Protein AF-A0A939NBZ2-F1 (afdb_monomer)

Organism: Staphylococcus xylosus (NCBI:txid1288)

Secondary structure (DSSP, 8-state):
-HHHHHHHHHHH-SEEEE------TT--HHHHHHHHHHHHHHHHHHHTSSS--EEEE---GGGG-SB-TT-S-----TT-S-SS-B-S-HHHHHHHHHTT-

Foldseek 3Di:
DVVVVLVVCLQPAQEEEAPWADPDQPDDLCRRQCGQQVVLVVVVVSCPPPHHHYYHHDADPCQVDADDPPDPDDDDDPVDQCPPGDDDGSNSVSRSNNVVD

Mean predicted aligned error: 3.89 Å

InterPro domains:
  IPR013120 Fatty acyl-CoA reductase-like, NAD-binding domain [PF07993] (2-100)
  IPR036291 NAD(P)-binding domain superfamily [SSF51735] (5-101)

pLDDT: mean 92.95, std 5.86, range [59.62, 98.31]

Solvent-accessible surface area (backbone atoms only — not comparable to full-atom values): 6192 Å² total; per-residue (Å²): 104,74,67,56,50,52,54,50,48,28,71,72,45,63,67,44,77,44,75,74,64,51,81,53,96,81,57,52,65,67,64,25,34,51,40,30,30,50,41,48,53,55,49,54,54,48,27,68,31,94,38,74,34,51,73,51,73,64,79,62,81,68,54,76,46,68,48,38,83,100,50,95,74,84,88,78,54,101,87,59,76,82,80,66,52,50,71,95,47,67,50,47,59,26,45,54,57,40,72,76,118

Radius of gyration: 16.2 Å; Cα contacts (8 Å, |Δi|>4): 116; chains: 1; bounding box: 30×26×49 Å

Structure (mmCIF, N/CA/C/O backbone):
data_AF-A0A939NBZ2-F1
#
_entry.id   AF-A0A939NBZ2-F1
#
loop_
_atom_site.group_PDB
_atom_site.id
_atom_site.type_symbol
_atom_site.label_atom_id
_atom_site.label_alt_id
_atom_site.label_comp_id
_atom_site.label_asym_id
_atom_site.label_entity_id
_atom_site.label_seq_id
_atom_site.pdbx_PDB_ins_code
_atom_site.Cartn_x
_atom_site.Cartn_y
_atom_site.Cartn_z
_atom_site.occupancy
_atom_site.B_iso_or_equiv
_atom_site.auth_seq_id
_atom_site.auth_comp_id
_atom_site.auth_asym_id
_atom_site.auth_atom_id
_atom_site.pdbx_PDB_model_num
ATOM 1 N N . MET A 1 1 ? -5.109 11.829 26.481 1.00 59.62 1 MET A N 1
ATOM 2 C CA . MET A 1 1 ? -5.473 12.413 25.170 1.00 59.62 1 MET A CA 1
ATOM 3 C C . MET A 1 1 ? -5.117 11.513 23.990 1.00 59.62 1 MET A C 1
ATOM 5 O O . MET A 1 1 ? -6.018 10.852 23.497 1.00 59.62 1 MET A O 1
ATOM 9 N N . ALA A 1 2 ? -3.858 11.416 23.533 1.00 72.00 2 ALA A N 1
ATOM 10 C CA . ALA A 1 2 ? -3.531 10.630 22.324 1.00 72.00 2 ALA A CA 1
ATOM 11 C C . ALA A 1 2 ? -3.995 9.155 22.398 1.00 72.00 2 ALA A C 1
ATOM 13 O O . ALA A 1 2 ? -4.647 8.670 21.478 1.00 72.00 2 ALA A O 1
ATOM 14 N N . SER A 1 3 ? -3.757 8.488 23.536 1.00 84.81 3 SER A N 1
ATOM 15 C CA . SER A 1 3 ? -4.244 7.121 23.796 1.00 84.81 3 SER A CA 1
ATOM 16 C C . SER A 1 3 ? -5.780 7.022 23.858 1.00 84.81 3 SER A C 1
ATOM 18 O O . SER A 1 3 ? -6.354 6.092 23.311 1.00 84.81 3 SER A O 1
ATOM 20 N N . GLU A 1 4 ? -6.473 8.017 24.429 1.00 94.69 4 GLU A N 1
ATOM 21 C CA . GLU A 1 4 ? -7.952 8.056 24.453 1.00 94.69 4 GLU A CA 1
ATOM 22 C C . GLU A 1 4 ? -8.542 8.229 23.046 1.00 94.69 4 GLU A C 1
ATOM 24 O O . GLU A 1 4 ? -9.597 7.682 22.742 1.00 94.69 4 GLU A O 1
ATOM 29 N N . THR A 1 5 ? -7.858 8.979 22.175 1.00 96.62 5 THR A N 1
ATOM 30 C CA . THR A 1 5 ? -8.263 9.133 20.771 1.00 96.62 5 THR A CA 1
ATOM 31 C C . THR A 1 5 ? -8.082 7.814 20.025 1.00 96.62 5 THR A C 1
ATOM 33 O O . THR A 1 5 ? -9.011 7.367 19.365 1.00 96.62 5 THR A O 1
ATOM 36 N N . TYR A 1 6 ? -6.928 7.155 20.175 1.00 96.12 6 TYR A N 1
ATOM 37 C CA . TYR A 1 6 ? -6.673 5.842 19.572 1.00 96.12 6 TYR A CA 1
ATOM 38 C C . TYR A 1 6 ? -7.689 4.788 20.039 1.00 96.12 6 TYR A C 1
ATOM 40 O O . TYR A 1 6 ? -8.24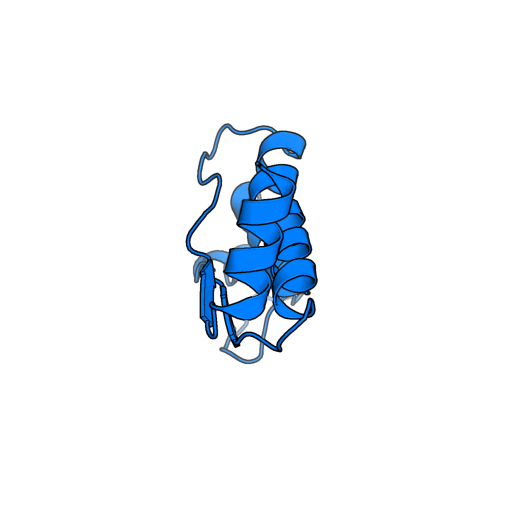1 4.068 19.213 1.00 96.12 6 TYR A O 1
ATOM 48 N N . GLU A 1 7 ? -7.995 4.755 21.338 1.00 97.12 7 GLU A N 1
ATOM 49 C CA . GLU A 1 7 ? -8.965 3.830 21.933 1.00 97.12 7 GLU A CA 1
ATOM 50 C C . GLU A 1 7 ? -10.407 4.108 21.486 1.00 97.12 7 GLU A C 1
ATOM 52 O O . GLU A 1 7 ? -11.154 3.191 21.156 1.00 97.12 7 GLU A O 1
ATOM 57 N N . SER A 1 8 ? -10.798 5.381 21.393 1.00 97.06 8 SER A N 1
ATOM 58 C CA . SER A 1 8 ? -12.106 5.762 20.853 1.00 97.06 8 SER A CA 1
ATOM 59 C C . SER A 1 8 ? -12.247 5.340 19.385 1.00 97.06 8 SER A C 1
ATOM 61 O O . SER A 1 8 ? -13.232 4.704 19.011 1.00 97.06 8 SER A O 1
ATOM 63 N N . LEU A 1 9 ? -11.239 5.613 18.551 1.00 97.25 9 LEU A N 1
ATOM 64 C CA . LEU A 1 9 ? -11.261 5.234 17.136 1.00 97.25 9 LEU A CA 1
ATOM 65 C C . LEU A 1 9 ? -11.182 3.707 16.944 1.00 97.25 9 LEU A C 1
ATOM 67 O O . LEU A 1 9 ? -11.796 3.184 16.017 1.00 97.25 9 LEU A O 1
ATOM 71 N N . SER A 1 10 ? -10.479 2.966 17.810 1.00 97.19 10 SER A N 1
ATOM 72 C CA . SER A 1 10 ? -10.363 1.502 17.693 1.00 97.19 10 SER A CA 1
ATOM 73 C C . SER A 1 10 ? -11.666 0.764 18.014 1.00 97.19 10 SER A C 1
ATOM 75 O O . SER A 1 10 ? -11.857 -0.351 17.526 1.00 97.19 10 SER A O 1
ATOM 77 N N . GLN A 1 11 ? -12.555 1.394 18.789 1.00 97.00 11 GLN A N 1
ATOM 78 C CA . GLN A 1 11 ? -13.878 0.883 19.154 1.00 97.00 11 GLN A CA 1
ATOM 79 C C . GLN A 1 11 ? -15.019 1.383 18.242 1.00 97.00 11 GLN A C 1
ATOM 81 O O . GLN A 1 11 ? -16.063 0.741 18.210 1.00 97.00 11 GLN A O 1
ATOM 86 N N . ASN A 1 12 ? -14.846 2.507 17.526 1.00 97.12 12 ASN A N 1
ATOM 87 C CA . ASN A 1 12 ? -15.923 3.197 16.785 1.00 97.12 12 ASN A CA 1
ATOM 88 C C . ASN A 1 12 ? -15.670 3.360 15.266 1.00 97.12 12 ASN A C 1
ATOM 90 O O . ASN A 1 12 ? -16.372 4.131 14.614 1.00 97.12 12 ASN A O 1
ATOM 94 N N . ILE A 1 13 ? -14.663 2.688 14.694 1.00 97.25 13 ILE A N 1
ATOM 95 C CA . ILE A 1 13 ? -14.429 2.632 13.239 1.00 97.25 13 ILE A CA 1
ATOM 96 C C . ILE A 1 13 ? -14.618 1.198 12.745 1.00 97.25 13 ILE A C 1
ATOM 98 O O . ILE A 1 13 ? -13.890 0.312 13.184 1.00 97.25 13 ILE A O 1
ATOM 102 N N . ASP A 1 14 ? -15.504 1.006 11.766 1.00 97.44 14 ASP A N 1
ATOM 103 C CA . ASP A 1 14 ? -15.711 -0.274 11.069 1.00 97.44 14 ASP A CA 1
ATOM 104 C C . ASP A 1 14 ? -14.819 -0.443 9.819 1.00 97.44 14 ASP A C 1
ATOM 106 O O . ASP A 1 14 ? -14.550 -1.562 9.385 1.00 97.44 14 ASP A O 1
ATOM 110 N N . MET A 1 15 ? -14.358 0.662 9.214 1.00 97.88 15 MET A N 1
ATOM 111 C CA . MET A 1 15 ? -13.671 0.667 7.914 1.00 97.88 15 MET A CA 1
ATOM 112 C C . MET A 1 15 ? -12.556 1.722 7.825 1.00 97.88 15 MET A C 1
ATOM 114 O O . MET A 1 15 ? -12.719 2.867 8.243 1.00 97.88 15 MET A O 1
ATOM 118 N N . ILE A 1 16 ? -11.436 1.348 7.205 1.00 98.31 16 ILE A N 1
ATOM 119 C CA . ILE A 1 16 ? -10.263 2.188 6.946 1.00 98.31 16 ILE A CA 1
ATOM 120 C C . ILE A 1 16 ? -10.066 2.319 5.432 1.00 98.31 16 ILE A C 1
ATOM 122 O O . ILE A 1 16 ? -9.820 1.332 4.743 1.00 98.31 16 ILE A O 1
ATOM 126 N N . VAL A 1 17 ? -10.088 3.544 4.904 1.00 98.25 17 VAL A N 1
ATOM 127 C CA . VAL A 1 17 ? -9.703 3.825 3.509 1.00 98.25 17 VAL A CA 1
ATOM 128 C C . VAL A 1 17 ? -8.300 4.426 3.501 1.00 98.25 17 VAL A C 1
ATOM 130 O O . VAL A 1 17 ? -8.121 5.614 3.774 1.00 98.25 17 VAL A O 1
ATOM 133 N N . ASN A 1 18 ? -7.285 3.609 3.211 1.00 97.75 18 ASN A N 1
ATOM 134 C CA . ASN A 1 18 ? -5.897 4.061 3.187 1.00 97.75 18 ASN A CA 1
ATOM 135 C C . ASN A 1 18 ? -5.493 4.563 1.793 1.00 97.75 18 ASN A C 1
ATOM 137 O O . 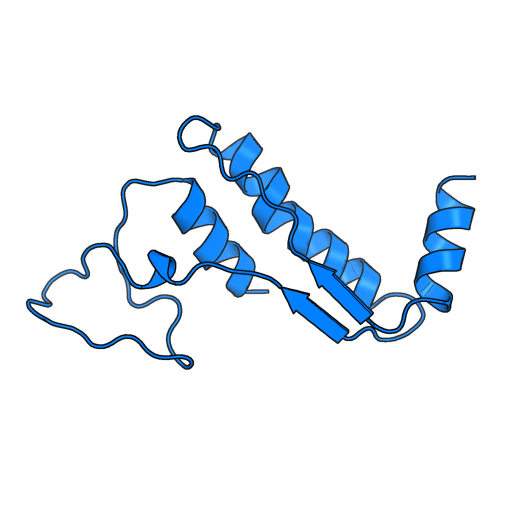ASN A 1 18 ? -4.951 3.810 0.981 1.00 97.75 18 ASN A O 1
ATOM 141 N N . ALA A 1 19 ? -5.727 5.855 1.560 1.00 96.38 19 ALA A N 1
ATOM 142 C CA . ALA A 1 19 ? -5.224 6.606 0.408 1.00 96.38 19 ALA A CA 1
ATOM 143 C C . ALA A 1 19 ? -3.959 7.439 0.719 1.00 96.38 19 ALA A C 1
ATOM 145 O O . ALA A 1 19 ? -3.537 8.248 -0.107 1.00 96.38 19 ALA A O 1
ATOM 146 N N . ALA A 1 20 ? -3.364 7.289 1.909 1.00 94.62 20 ALA A N 1
ATOM 147 C CA . ALA A 1 20 ? -2.175 8.037 2.300 1.00 94.62 20 ALA A CA 1
ATOM 148 C C . ALA A 1 20 ? -0.911 7.394 1.708 1.00 94.62 20 ALA A C 1
ATOM 150 O O . ALA A 1 20 ? -0.650 6.210 1.917 1.00 94.62 20 ALA A O 1
ATOM 151 N N . ALA A 1 21 ? -0.118 8.181 0.978 1.00 92.50 21 ALA A N 1
ATOM 152 C CA . ALA A 1 21 ? 1.169 7.755 0.440 1.00 92.50 21 ALA A CA 1
ATOM 153 C C . ALA A 1 21 ? 2.113 8.947 0.221 1.00 92.50 21 ALA A C 1
ATOM 155 O O . ALA A 1 21 ? 1.690 10.042 -0.155 1.00 92.50 21 ALA A O 1
ATOM 156 N N . ASN A 1 22 ? 3.412 8.708 0.381 1.00 90.81 22 ASN A N 1
ATOM 157 C CA . ASN A 1 22 ? 4.456 9.553 -0.176 1.00 90.81 22 ASN A CA 1
ATOM 158 C C . ASN A 1 22 ? 4.639 9.184 -1.657 1.00 90.81 22 ASN A C 1
ATOM 160 O O . ASN A 1 22 ? 5.235 8.159 -1.982 1.00 90.81 22 ASN A O 1
ATOM 164 N N . VAL A 1 23 ? 4.092 10.022 -2.542 1.00 86.56 23 VAL A N 1
ATOM 165 C CA . VAL A 1 23 ? 4.103 9.847 -4.009 1.00 86.56 23 VAL A CA 1
ATOM 166 C C . VAL A 1 23 ? 5.259 10.587 -4.703 1.00 86.56 23 VAL A C 1
ATOM 168 O O . VAL A 1 23 ? 5.240 10.785 -5.916 1.00 86.56 23 VAL A O 1
ATOM 171 N N . SER A 1 24 ? 6.256 11.062 -3.949 1.00 85.06 24 SER A N 1
ATOM 172 C CA . SER A 1 24 ? 7.360 11.849 -4.506 1.00 85.06 24 SER A CA 1
ATOM 173 C C . SER A 1 24 ? 8.406 10.970 -5.194 1.00 85.06 24 SER A C 1
ATOM 175 O O . SER A 1 24 ? 9.110 10.204 -4.541 1.00 85.06 24 SER A O 1
ATOM 177 N N . HIS A 1 25 ? 8.612 11.187 -6.496 1.00 74.12 25 HIS A N 1
ATOM 178 C CA . HIS A 1 25 ? 9.712 10.589 -7.272 1.00 74.12 25 HIS A CA 1
ATOM 179 C C . HIS A 1 25 ? 11.125 10.974 -6.783 1.00 74.12 25 HIS A C 1
ATOM 181 O O . HIS A 1 25 ? 12.108 10.437 -7.285 1.00 74.12 25 HIS A O 1
ATOM 187 N N . PHE A 1 26 ? 11.238 11.905 -5.827 1.00 80.31 26 PHE A N 1
ATOM 188 C CA . PHE A 1 26 ? 12.502 12.362 -5.239 1.00 80.31 26 PHE A CA 1
ATOM 189 C C . PHE A 1 26 ? 12.583 12.120 -3.720 1.00 80.31 26 PHE A C 1
ATOM 191 O O . PHE A 1 26 ? 13.455 12.679 -3.054 1.00 80.31 26 PHE A O 1
ATOM 198 N N . ALA A 1 27 ? 11.670 11.331 -3.143 1.00 83.12 27 ALA A N 1
ATOM 199 C CA . ALA A 1 27 ? 11.797 10.893 -1.755 1.00 83.12 27 ALA A CA 1
ATOM 200 C C . ALA A 1 27 ? 12.952 9.891 -1.589 1.00 83.12 27 ALA A C 1
ATOM 202 O O . ALA A 1 27 ? 13.292 9.147 -2.508 1.00 83.12 27 ALA A O 1
ATOM 203 N N . THR A 1 28 ? 13.546 9.843 -0.393 1.00 88.38 28 THR A N 1
ATOM 204 C CA . THR A 1 28 ? 14.473 8.762 -0.034 1.00 88.38 28 THR A CA 1
ATOM 205 C C . THR A 1 28 ? 13.715 7.446 0.140 1.00 88.38 28 THR A C 1
ATOM 207 O O . THR A 1 28 ? 12.503 7.445 0.383 1.00 88.38 28 THR A O 1
ATOM 210 N N . THR A 1 29 ? 14.429 6.320 0.069 1.00 85.94 29 THR A N 1
ATOM 211 C CA . THR A 1 29 ? 13.869 4.993 0.362 1.00 85.94 29 THR A CA 1
ATOM 212 C C . THR A 1 29 ? 13.203 4.976 1.733 1.00 85.94 29 THR A C 1
ATOM 214 O O . THR A 1 29 ? 12.021 4.669 1.815 1.00 85.94 29 THR A O 1
ATOM 217 N N . ASP A 1 30 ? 13.889 5.440 2.780 1.00 90.75 30 ASP A N 1
ATOM 218 C CA . ASP A 1 30 ? 13.363 5.476 4.152 1.00 90.75 30 ASP A CA 1
ATOM 219 C C . ASP A 1 30 ? 12.077 6.315 4.277 1.00 90.75 30 ASP A C 1
ATOM 221 O O . ASP A 1 30 ? 11.107 5.889 4.904 1.00 90.75 30 ASP A O 1
ATOM 225 N N . ALA A 1 31 ? 12.036 7.495 3.644 1.00 88.94 31 ALA A N 1
ATOM 226 C CA . ALA A 1 31 ? 10.877 8.391 3.683 1.00 88.94 31 ALA A CA 1
ATOM 227 C C . ALA A 1 31 ? 9.699 7.897 2.824 1.00 88.94 31 ALA A C 1
ATOM 229 O O . ALA A 1 31 ? 8.559 8.313 3.042 1.00 88.94 31 ALA A O 1
ATOM 230 N N . SER A 1 32 ? 9.961 7.032 1.844 1.00 89.00 32 SER A N 1
ATOM 231 C CA . SER A 1 32 ? 8.930 6.361 1.046 1.00 89.00 32 SER A CA 1
ATOM 232 C C . SER A 1 32 ? 8.403 5.136 1.794 1.00 89.00 32 SER A C 1
ATOM 234 O O . SER A 1 32 ? 7.201 5.001 1.995 1.00 89.00 32 SER A O 1
ATOM 236 N N . TYR A 1 33 ? 9.306 4.290 2.293 1.00 92.81 33 TYR A N 1
ATOM 237 C CA . TYR A 1 33 ? 9.005 3.043 2.993 1.00 92.81 33 TYR A CA 1
ATOM 238 C C . TYR A 1 33 ? 8.267 3.298 4.310 1.00 92.81 33 TYR A C 1
ATOM 240 O O . TYR A 1 33 ? 7.225 2.697 4.556 1.00 92.81 33 TYR A O 1
ATOM 248 N N . GLY A 1 34 ? 8.741 4.241 5.132 1.00 92.44 34 GLY A N 1
ATOM 249 C CA . GLY A 1 34 ? 8.092 4.588 6.399 1.00 92.44 34 GLY A CA 1
ATOM 250 C C . GLY A 1 34 ? 6.669 5.133 6.228 1.00 92.44 34 GLY A C 1
ATOM 251 O O . GLY A 1 34 ? 5.807 4.853 7.056 1.00 92.44 34 GLY A O 1
ATOM 252 N N . ALA A 1 35 ? 6.403 5.860 5.137 1.00 92.38 35 ALA A N 1
ATOM 253 C CA . ALA A 1 35 ? 5.073 6.381 4.824 1.00 92.38 35 ALA A CA 1
ATOM 254 C C . ALA A 1 35 ? 4.153 5.322 4.191 1.00 92.38 35 ALA A C 1
ATOM 256 O O . ALA A 1 35 ? 2.997 5.198 4.589 1.00 92.38 35 ALA A O 1
ATOM 257 N N . ASN A 1 36 ? 4.659 4.562 3.216 1.00 94.94 36 ASN A N 1
ATOM 258 C CA . ASN A 1 36 ? 3.848 3.689 2.365 1.00 94.94 36 ASN A CA 1
ATOM 259 C C . ASN A 1 36 ? 3.691 2.281 2.960 1.00 94.94 36 ASN A C 1
ATOM 261 O O . ASN A 1 36 ? 2.576 1.769 3.012 1.00 94.94 36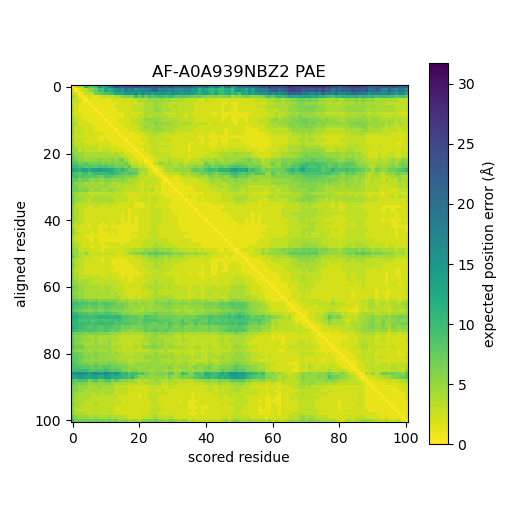 ASN A O 1
ATOM 265 N N . VAL A 1 37 ? 4.786 1.688 3.453 1.00 96.06 37 VAL A N 1
ATOM 266 C CA . VAL A 1 37 ? 4.827 0.323 4.015 1.00 96.06 37 VAL A CA 1
ATOM 267 C C . VAL A 1 37 ? 4.622 0.356 5.532 1.00 96.06 37 VAL A C 1
ATOM 269 O O . VAL A 1 37 ? 3.718 -0.287 6.061 1.00 96.06 37 VAL A O 1
ATOM 272 N N . GLY A 1 38 ? 5.374 1.205 6.242 1.00 96.56 38 GLY A N 1
ATOM 273 C CA . GLY A 1 38 ? 5.177 1.425 7.681 1.00 96.56 38 GLY A CA 1
ATOM 274 C C . GLY A 1 38 ? 3.774 1.956 8.012 1.00 96.56 38 GLY A C 1
ATOM 275 O O . GLY A 1 38 ? 3.195 1.594 9.035 1.00 96.56 38 GLY A O 1
ATOM 276 N N . GLY A 1 39 ? 3.188 2.754 7.113 1.00 96.25 39 GLY A N 1
ATOM 277 C CA . GLY A 1 39 ? 1.815 3.241 7.234 1.00 96.25 39 GLY A CA 1
ATOM 278 C C . GLY A 1 39 ? 0.764 2.126 7.186 1.00 96.25 39 GLY A C 1
ATOM 279 O O . GLY A 1 39 ? -0.116 2.090 8.048 1.00 96.25 39 GLY A O 1
ATOM 280 N N . ILE A 1 40 ? 0.849 1.197 6.222 1.00 97.25 40 ILE A N 1
ATOM 281 C CA . ILE A 1 40 ? -0.122 0.094 6.122 1.00 97.25 40 ILE A CA 1
ATOM 282 C C . ILE A 1 40 ? 0.045 -0.920 7.265 1.00 97.25 40 ILE A C 1
ATOM 284 O O . ILE A 1 40 ? -0.959 -1.355 7.822 1.00 97.25 40 ILE A O 1
ATOM 288 N N . GLU A 1 41 ? 1.271 -1.190 7.725 1.00 97.44 41 GLU A N 1
ATOM 289 C CA . GLU A 1 41 ? 1.528 -2.032 8.906 1.00 97.44 41 GLU A CA 1
ATOM 290 C C . GLU A 1 41 ? 0.822 -1.525 10.167 1.00 97.44 41 GLU A C 1
ATOM 292 O O . GLU A 1 41 ? 0.115 -2.276 10.845 1.00 97.44 41 GLU A O 1
ATOM 297 N N . GLN A 1 42 ? 0.973 -0.235 10.476 1.00 97.31 42 GLN A N 1
ATOM 298 C CA . GLN A 1 42 ? 0.333 0.369 11.646 1.00 97.31 42 GLN A CA 1
ATOM 299 C C . GLN A 1 42 ? -1.200 0.380 11.523 1.00 97.31 42 GLN A C 1
ATOM 301 O O . GLN A 1 42 ? -1.903 0.155 12.513 1.00 97.31 42 GLN A O 1
ATOM 306 N N . LEU A 1 43 ? -1.736 0.570 10.312 1.00 97.81 43 LEU A N 1
ATOM 307 C CA . LEU A 1 43 ? -3.178 0.490 10.062 1.00 97.81 43 LEU A CA 1
ATOM 308 C C . LEU A 1 43 ? -3.719 -0.940 10.176 1.00 97.81 43 LEU A C 1
ATOM 310 O O . LEU A 1 43 ? -4.801 -1.124 10.724 1.00 97.81 43 LEU A O 1
ATOM 314 N N . ILE A 1 44 ? -2.964 -1.954 9.749 1.00 97.56 44 ILE A N 1
ATOM 315 C CA . ILE A 1 44 ? -3.324 -3.370 9.908 1.00 97.56 44 ILE A CA 1
ATOM 316 C C . ILE A 1 44 ? -3.306 -3.789 11.383 1.00 97.56 44 ILE A C 1
ATOM 318 O O . ILE A 1 44 ? -4.174 -4.550 11.815 1.00 97.56 44 ILE A O 1
ATOM 322 N N . GLN A 1 45 ? -2.372 -3.266 12.182 1.00 97.12 45 GLN A N 1
ATOM 323 C CA . GLN A 1 45 ? -2.370 -3.459 13.636 1.00 97.12 45 GLN A CA 1
ATOM 324 C C . GLN A 1 45 ? -3.617 -2.819 14.280 1.00 97.12 45 GLN A C 1
ATOM 326 O O . GLN A 1 45 ? -4.320 -3.479 15.044 1.00 97.12 45 GLN A O 1
ATOM 331 N N . PHE A 1 46 ? -3.963 -1.582 13.905 1.00 97.75 46 PHE A N 1
ATOM 332 C CA . PHE A 1 46 ? -5.163 -0.879 14.386 1.00 97.75 46 PHE A CA 1
ATOM 333 C C . PHE A 1 46 ? -6.494 -1.518 13.919 1.00 97.75 46 PHE A C 1
ATOM 335 O O . PHE A 1 46 ? -7.470 -1.560 14.676 1.00 97.75 46 PHE A O 1
ATOM 342 N N . ALA A 1 47 ? -6.539 -2.077 12.707 1.00 97.69 47 ALA A N 1
ATOM 343 C CA . ALA A 1 47 ? -7.690 -2.813 12.174 1.00 97.69 47 ALA A CA 1
ATOM 344 C C . ALA A 1 47 ? -7.962 -4.131 12.912 1.00 97.69 47 ALA A C 1
ATOM 346 O O . ALA A 1 47 ? -9.098 -4.595 12.957 1.00 97.69 47 ALA A O 1
ATOM 347 N N . LYS A 1 48 ? -6.921 -4.722 13.508 1.00 96.38 48 LYS A N 1
ATOM 348 C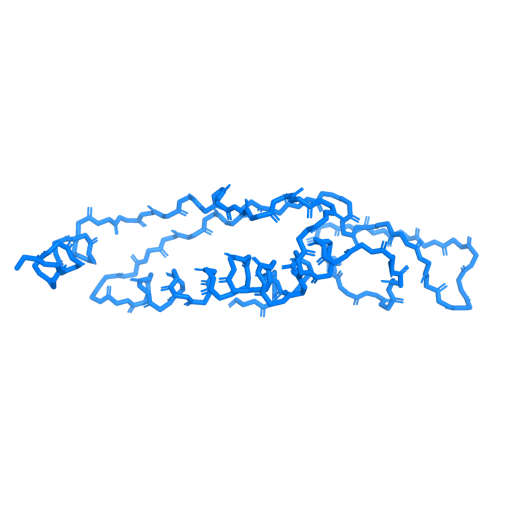 CA . LYS A 1 48 ? -6.998 -5.931 14.341 1.00 96.38 48 LYS A CA 1
ATOM 349 C C . LYS A 1 48 ? -7.226 -5.608 15.830 1.00 96.38 48 LYS A C 1
ATOM 351 O O . LYS A 1 48 ? -7.410 -6.529 16.621 1.00 96.38 48 LYS A O 1
ATOM 356 N N . TYR A 1 49 ? -7.216 -4.329 16.223 1.00 97.38 49 TYR A N 1
ATOM 357 C CA . TYR A 1 49 ? -7.306 -3.894 17.619 1.00 97.38 49 TYR A CA 1
ATOM 358 C C . TYR A 1 49 ? -8.741 -3.549 18.053 1.00 97.38 49 TYR A C 1
ATOM 360 O O . TYR A 1 49 ? -9.43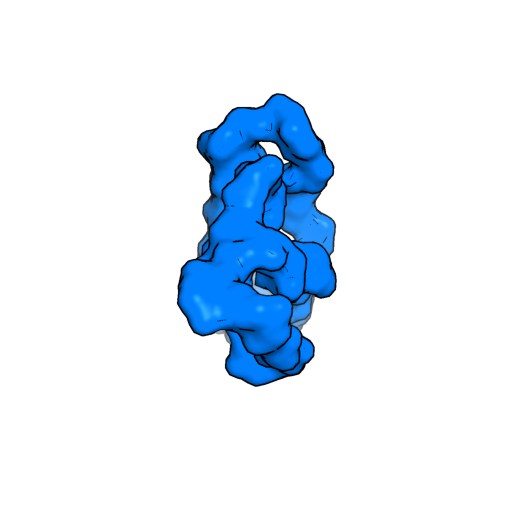6 -2.788 17.379 1.00 97.38 49 TYR A O 1
ATOM 368 N N . ASN A 1 50 ? -9.151 -4.080 19.212 1.00 96.88 50 ASN A N 1
ATOM 369 C CA . ASN A 1 50 ? -10.492 -4.032 19.819 1.00 96.88 50 ASN A CA 1
ATOM 370 C C . ASN A 1 50 ? -11.638 -4.622 18.981 1.00 96.88 50 ASN A C 1
ATOM 372 O O . ASN A 1 50 ? -12.261 -5.586 19.420 1.00 96.88 50 ASN A O 1
ATOM 376 N N . GLN A 1 51 ? -11.917 -4.068 17.802 1.00 94.50 51 GLN A N 1
ATOM 377 C CA . GLN A 1 51 ? -12.922 -4.564 16.856 1.00 94.50 51 GLN A CA 1
ATOM 378 C C . GLN A 1 51 ? -12.293 -4.745 15.464 1.00 94.50 51 GLN A C 1
ATOM 380 O O . GLN A 1 51 ? -11.485 -3.892 15.076 1.00 94.50 51 GLN A O 1
ATOM 385 N N . PRO A 1 52 ? -12.634 -5.812 14.711 1.00 95.62 52 PRO A N 1
ATOM 386 C CA . PRO A 1 52 ? -12.181 -5.989 13.331 1.00 95.62 52 PRO A CA 1
ATOM 387 C C . PRO A 1 52 ? -12.641 -4.837 12.436 1.00 95.62 52 PRO A C 1
ATOM 389 O O . PRO A 1 52 ? -13.784 -4.400 12.547 1.00 95.62 52 PRO A O 1
ATOM 392 N N . LYS A 1 53 ? -11.770 -4.379 11.531 1.00 98.00 53 LYS A N 1
ATOM 393 C CA . LYS A 1 53 ? -12.062 -3.292 10.582 1.00 98.00 53 LYS A CA 1
ATOM 394 C C . LYS A 1 53 ? -11.704 -3.717 9.167 1.00 98.00 53 LYS A C 1
ATOM 396 O O . LYS A 1 53 ? -10.645 -4.312 8.959 1.00 98.00 53 LYS A O 1
ATOM 401 N N . GLU A 1 54 ? -12.552 -3.393 8.198 1.00 98.00 54 GLU A N 1
ATOM 402 C CA . GLU A 1 54 ? -12.220 -3.565 6.781 1.00 98.00 54 GLU A CA 1
ATOM 403 C C . GLU A 1 54 ? -11.156 -2.536 6.363 1.00 98.00 54 GLU A C 1
ATOM 405 O O . GLU A 1 54 ? -11.162 -1.403 6.851 1.00 98.00 54 GLU A O 1
ATOM 410 N N . ILE A 1 55 ? -10.227 -2.909 5.477 1.00 98.00 55 ILE A N 1
ATOM 411 C CA . ILE A 1 55 ? -9.208 -1.993 4.946 1.00 98.00 55 ILE A CA 1
ATOM 412 C C . ILE A 1 55 ? -9.274 -1.977 3.422 1.00 98.00 55 ILE A C 1
ATOM 414 O O . ILE A 1 55 ? -9.016 -2.985 2.771 1.00 98.00 55 ILE A O 1
ATOM 418 N N . HIS A 1 56 ? -9.510 -0.798 2.853 1.00 97.81 56 HIS A N 1
ATOM 419 C CA . HIS A 1 56 ? -9.300 -0.538 1.434 1.00 97.81 56 HIS A CA 1
ATOM 420 C C . HIS A 1 56 ? -7.976 0.210 1.266 1.00 97.81 56 HIS A C 1
ATOM 422 O O . HIS A 1 56 ? -7.909 1.427 1.467 1.00 97.81 56 HIS A O 1
ATOM 428 N N . HIS A 1 57 ? -6.904 -0.512 0.932 1.00 97.56 57 HIS A N 1
ATOM 429 C CA . HIS A 1 57 ? -5.627 0.108 0.587 1.00 97.56 57 HIS A CA 1
ATOM 430 C C . HIS A 1 57 ? -5.630 0.553 -0.878 1.00 97.56 57 HIS A C 1
ATOM 432 O O . HIS A 1 57 ? -5.899 -0.239 -1.777 1.00 97.56 57 HIS A O 1
ATOM 438 N N . MET A 1 58 ? -5.320 1.824 -1.130 1.00 96.25 58 MET A N 1
ATOM 439 C CA . MET A 1 58 ? -5.190 2.341 -2.490 1.00 96.25 58 MET A CA 1
ATOM 440 C C . MET A 1 58 ? -3.772 2.084 -2.994 1.00 96.25 58 MET A C 1
ATOM 442 O O . MET A 1 58 ? -2.811 2.679 -2.493 1.00 96.25 58 MET A O 1
ATOM 446 N N . SER A 1 59 ? -3.635 1.210 -3.991 1.00 95.50 59 SER A N 1
ATOM 447 C CA . SER A 1 59 ? -2.375 1.025 -4.715 1.00 95.50 59 SER A CA 1
ATOM 448 C C . SER A 1 59 ? -2.358 1.734 -6.073 1.00 95.50 59 SER A C 1
ATOM 450 O O . SER A 1 59 ? -3.045 2.736 -6.272 1.00 95.50 59 SER A O 1
ATOM 452 N N . THR A 1 60 ? -1.506 1.289 -6.994 1.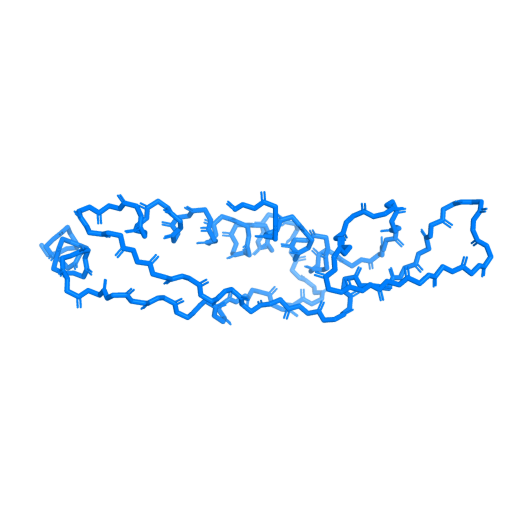00 94.19 60 THR A N 1
ATOM 453 C CA . THR A 1 60 ? -1.288 1.915 -8.295 1.00 94.19 60 THR A CA 1
ATOM 454 C C . THR A 1 60 ? -1.076 0.860 -9.374 1.00 94.19 60 THR A C 1
ATOM 456 O O . THR A 1 60 ? -0.211 0.003 -9.246 1.00 94.19 60 THR A O 1
ATOM 459 N N . ILE A 1 61 ? -1.807 0.956 -10.490 1.00 94.88 61 ILE A N 1
ATOM 460 C CA . ILE A 1 61 ? -1.653 0.034 -11.634 1.00 94.88 61 ILE A CA 1
ATOM 461 C C . ILE A 1 61 ? -0.221 0.014 -12.205 1.00 94.88 61 ILE A C 1
ATOM 463 O O . ILE A 1 61 ? 0.188 -0.940 -12.858 1.00 94.88 61 ILE A O 1
ATOM 467 N N . SER A 1 62 ? 0.583 1.037 -11.904 1.00 94.06 62 SER A N 1
ATOM 468 C CA . SER A 1 62 ? 2.007 1.089 -12.230 1.00 94.06 62 SER A CA 1
ATOM 469 C C . SER A 1 62 ? 2.844 -0.036 -11.598 1.00 94.06 62 SER A C 1
ATOM 471 O O . SER A 1 62 ? 3.957 -0.255 -12.078 1.00 94.06 62 SER A O 1
ATOM 473 N N . ILE A 1 63 ? 2.339 -0.787 -10.601 1.00 93.88 63 ILE A N 1
ATOM 474 C CA . ILE A 1 63 ? 3.015 -2.009 -10.121 1.00 93.88 63 ILE A CA 1
ATOM 475 C C . ILE A 1 63 ? 3.113 -3.116 -11.193 1.00 93.88 63 ILE A C 1
ATOM 477 O O . ILE A 1 63 ? 3.970 -3.988 -11.095 1.00 93.88 63 ILE A O 1
ATOM 481 N N . ALA A 1 64 ? 2.301 -3.046 -12.254 1.00 94.00 64 ALA A N 1
ATOM 482 C CA . ALA A 1 64 ? 2.345 -3.953 -13.404 1.00 94.00 64 ALA A CA 1
ATOM 483 C C . ALA A 1 64 ? 3.392 -3.557 -14.473 1.00 94.00 64 ALA A C 1
ATOM 485 O O . ALA A 1 64 ? 3.433 -4.146 -15.554 1.00 94.00 64 ALA A O 1
ATOM 486 N N . SER A 1 65 ? 4.197 -2.515 -14.224 1.00 90.62 65 SER A N 1
ATOM 487 C CA . SER A 1 65 ? 5.215 -2.011 -15.162 1.00 90.62 65 SER A CA 1
ATOM 488 C C . SER A 1 65 ? 6.610 -2.621 -14.919 1.00 90.62 65 SER A C 1
ATOM 490 O O . SER A 1 65 ? 6.761 -3.560 -14.146 1.00 90.62 65 SER A O 1
ATOM 492 N N . GLY A 1 66 ? 7.652 -2.113 -15.588 1.00 90.69 66 GLY A N 1
ATOM 493 C CA . GLY A 1 66 ? 9.022 -2.629 -15.455 1.00 90.69 66 GLY A CA 1
ATOM 494 C C . GLY A 1 66 ? 9.348 -3.769 -16.425 1.00 90.69 66 GLY A C 1
ATOM 495 O O . GLY A 1 66 ? 8.713 -3.913 -17.471 1.00 90.69 66 GLY A O 1
ATOM 496 N N . LYS A 1 67 ? 10.386 -4.553 -16.108 1.00 92.25 67 LYS A N 1
ATOM 497 C CA . LYS A 1 67 ? 10.852 -5.693 -16.918 1.00 92.25 67 LYS A CA 1
ATOM 498 C C . LYS A 1 67 ? 11.043 -6.935 -16.052 1.00 92.25 67 LYS A C 1
ATOM 500 O O . LYS A 1 67 ? 11.787 -6.883 -15.081 1.00 92.25 67 LYS A O 1
ATOM 505 N N . VAL A 1 68 ? 10.450 -8.052 -16.467 1.00 93.81 68 VAL A N 1
ATOM 506 C CA . VAL A 1 68 ? 10.775 -9.393 -15.955 1.00 93.81 68 VAL A CA 1
ATOM 507 C C . VAL A 1 68 ? 11.863 -10.005 -16.843 1.00 93.81 68 VAL A C 1
ATOM 509 O O . VAL A 1 68 ? 11.797 -9.894 -18.072 1.00 93.81 68 VAL A O 1
ATOM 512 N N . ASP A 1 69 ? 12.877 -10.633 -16.250 1.00 92.69 69 ASP A N 1
ATOM 513 C CA . ASP A 1 69 ? 13.938 -11.299 -17.012 1.00 92.69 69 ASP A CA 1
ATOM 514 C C . ASP A 1 69 ? 13.443 -12.565 -17.735 1.00 92.69 69 ASP A C 1
ATOM 516 O O . ASP A 1 69 ? 12.478 -13.216 -17.336 1.00 92.69 69 ASP A O 1
ATOM 520 N N . ASP A 1 70 ? 14.063 -12.856 -18.882 1.00 92.44 70 ASP A N 1
ATOM 521 C CA . ASP A 1 70 ? 13.679 -13.909 -19.836 1.00 92.44 70 ASP A CA 1
ATOM 522 C C . ASP A 1 70 ? 12.205 -13.889 -20.314 1.00 92.44 70 ASP A C 1
ATOM 524 O O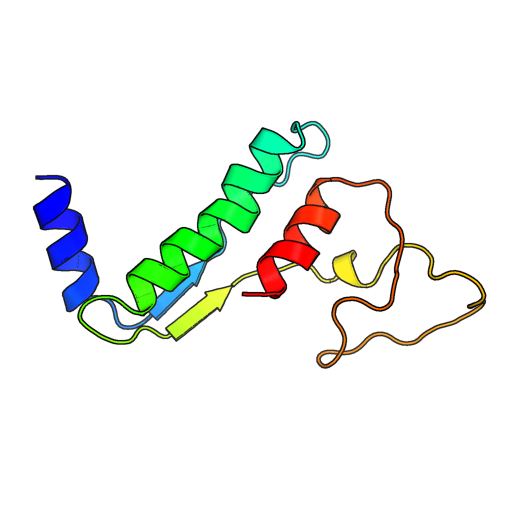 . ASP A 1 70 ? 11.712 -14.864 -20.893 1.00 92.44 70 ASP A O 1
ATOM 528 N N . LYS A 1 71 ? 11.494 -12.760 -20.150 1.00 93.25 71 LYS A N 1
ATOM 529 C CA . LYS A 1 71 ? 10.151 -12.517 -20.707 1.00 93.25 71 LYS A CA 1
ATOM 530 C C . LYS A 1 71 ? 10.174 -11.388 -21.737 1.00 93.25 71 LYS A C 1
ATOM 532 O O . LYS A 1 71 ? 10.461 -10.239 -21.420 1.00 93.25 71 LYS A O 1
ATOM 537 N N . ALA A 1 72 ? 9.812 -11.709 -22.980 1.00 91.31 72 ALA A N 1
ATOM 538 C CA . ALA A 1 72 ? 9.581 -10.708 -24.029 1.00 91.31 72 ALA A CA 1
ATOM 539 C C . ALA A 1 72 ? 8.182 -10.066 -23.935 1.00 91.31 72 ALA A C 1
ATOM 541 O O . ALA A 1 72 ? 7.997 -8.919 -24.333 1.00 91.31 72 ALA A O 1
ATOM 542 N N . GLN A 1 73 ? 7.205 -10.817 -23.420 1.00 92.06 73 GLN A N 1
ATOM 543 C CA . GLN A 1 73 ? 5.840 -10.389 -23.121 1.00 92.06 73 GLN A CA 1
ATOM 544 C C . GLN A 1 73 ? 5.339 -11.158 -21.893 1.00 92.06 73 GLN A C 1
ATOM 546 O O . GLN A 1 73 ? 5.768 -12.289 -21.648 1.00 92.06 73 GLN A O 1
ATOM 551 N N . LEU A 1 74 ? 4.438 -10.537 -21.137 1.00 93.12 74 LEU A N 1
ATOM 552 C CA . LEU A 1 74 ? 3.802 -11.082 -19.942 1.00 93.12 74 LEU A CA 1
ATOM 553 C C . LEU A 1 74 ? 2.438 -10.392 -19.756 1.00 93.12 74 LEU A C 1
ATOM 555 O O . LEU A 1 74 ? 2.251 -9.262 -20.207 1.00 93.12 74 LEU A O 1
ATOM 559 N N . THR A 1 75 ? 1.488 -11.077 -19.122 1.00 94.69 75 THR A N 1
ATOM 560 C CA . THR A 1 75 ? 0.188 -10.521 -18.718 1.00 94.69 75 THR A CA 1
ATOM 561 C C . THR A 1 75 ? 0.176 -10.369 -17.203 1.00 94.69 75 THR A C 1
ATOM 563 O O . THR A 1 75 ? 0.665 -11.255 -16.511 1.00 94.69 75 THR A O 1
ATOM 566 N N . PHE A 1 76 ? -0.374 -9.258 -16.720 1.00 95.81 76 PHE A N 1
ATOM 567 C CA . PHE A 1 76 ? -0.581 -8.959 -15.305 1.00 95.81 76 PHE A CA 1
ATOM 568 C C . PHE A 1 76 ? -2.084 -8.741 -15.080 1.00 95.81 76 PHE A C 1
ATOM 570 O O . PHE A 1 76 ? -2.743 -8.126 -15.924 1.00 95.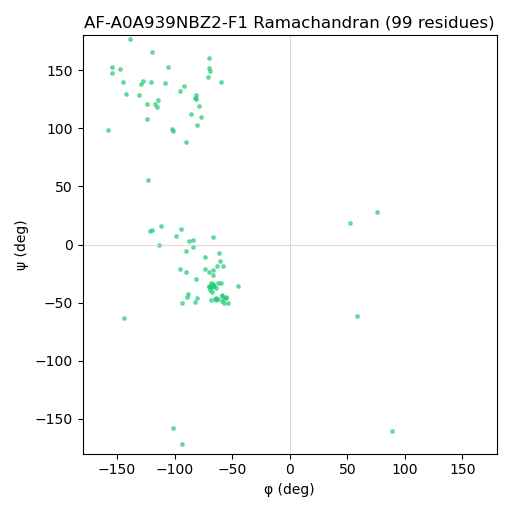81 76 PHE A O 1
ATOM 577 N N . SER A 1 77 ? -2.614 -9.250 -13.974 1.00 96.00 77 SER A N 1
ATOM 578 C CA . SER A 1 77 ? -4.033 -9.257 -13.608 1.00 96.00 77 SER A CA 1
ATOM 579 C C . SER A 1 77 ? -4.237 -8.938 -12.124 1.00 96.00 77 SER A C 1
ATOM 581 O O . SER A 1 77 ? -3.283 -8.836 -11.360 1.00 96.00 77 SER A O 1
ATOM 583 N N . GLU A 1 78 ? -5.490 -8.851 -11.682 1.00 95.75 78 GLU A N 1
ATOM 584 C CA . GLU A 1 78 ? -5.893 -8.686 -10.277 1.00 95.75 78 GLU A CA 1
ATOM 585 C C . GLU A 1 78 ? -5.577 -9.911 -9.381 1.00 95.75 78 GLU A C 1
ATOM 587 O O . GLU A 1 78 ? -5.996 -9.975 -8.224 1.00 95.75 78 GLU A O 1
ATOM 592 N N . HIS A 1 79 ? -4.865 -10.910 -9.912 1.00 95.25 79 HIS A N 1
ATOM 593 C CA . HIS A 1 79 ? -4.331 -12.062 -9.180 1.00 95.25 79 HIS A CA 1
ATOM 594 C C . HIS A 1 79 ? -2.793 -12.085 -9.131 1.00 95.25 79 HIS A C 1
ATOM 596 O O . HIS A 1 79 ? -2.219 -12.986 -8.519 1.00 95.25 79 HIS A O 1
ATOM 602 N N . ASP A 1 80 ? -2.135 -11.103 -9.750 1.00 95.38 80 ASP A N 1
ATOM 603 C CA . ASP A 1 80 ? -0.685 -10.943 -9.777 1.00 95.38 80 ASP A CA 1
ATOM 604 C C . ASP A 1 80 ? -0.248 -9.792 -8.852 1.00 95.38 80 ASP A C 1
ATOM 606 O O . ASP A 1 80 ? -0.999 -8.849 -8.611 1.00 95.38 80 ASP A O 1
ATOM 610 N N . LEU A 1 81 ? 0.984 -9.858 -8.337 1.00 93.81 81 LEU A N 1
ATOM 611 C CA . LEU A 1 81 ? 1.574 -8.808 -7.493 1.00 93.81 81 LEU A CA 1
ATOM 612 C C . LEU A 1 81 ? 3.070 -8.655 -7.779 1.00 93.81 81 LEU A C 1
ATOM 614 O O . LEU A 1 81 ? 3.513 -7.620 -8.272 1.00 93.81 81 LEU A O 1
ATOM 618 N N . ASP A 1 82 ? 3.840 -9.709 -7.516 1.00 93.19 82 ASP A N 1
ATOM 619 C CA . ASP A 1 82 ? 5.284 -9.759 -7.741 1.00 93.19 82 ASP A CA 1
ATOM 620 C C . ASP A 1 82 ? 5.606 -10.951 -8.650 1.00 93.19 82 ASP A C 1
ATOM 622 O O . ASP A 1 82 ? 5.476 -12.116 -8.271 1.00 93.19 82 ASP A O 1
ATOM 626 N N . LEU A 1 83 ? 5.967 -10.634 -9.890 1.00 93.56 83 LEU A N 1
ATOM 627 C CA . LEU A 1 83 ? 6.358 -11.557 -10.952 1.00 93.56 83 LEU A CA 1
ATOM 628 C C . LEU A 1 83 ? 7.854 -11.399 -11.286 1.00 93.56 83 LEU A C 1
ATOM 630 O O . LEU A 1 83 ? 8.300 -11.834 -12.349 1.00 93.56 83 LEU A O 1
ATOM 634 N N . GLY A 1 84 ? 8.627 -10.752 -10.402 1.00 92.19 84 GLY A N 1
ATOM 635 C CA . GLY A 1 84 ? 10.020 -10.378 -10.646 1.00 92.19 84 GLY A CA 1
ATOM 636 C C . GLY A 1 84 ? 10.183 -9.172 -11.578 1.00 92.19 84 GLY A C 1
ATOM 637 O O . GLY A 1 84 ? 11.182 -9.090 -12.295 1.00 92.19 84 GLY A O 1
ATOM 638 N N . GLN A 1 85 ? 9.205 -8.259 -11.628 1.00 92.44 85 GLN A N 1
ATOM 639 C CA . GLN A 1 85 ? 9.272 -7.068 -12.476 1.00 92.44 85 GLN A CA 1
ATOM 640 C C . GLN A 1 85 ? 10.194 -5.996 -11.873 1.00 92.44 85 GLN A C 1
ATOM 642 O O . GLN A 1 85 ? 9.889 -5.361 -10.869 1.00 92.44 85 GLN A O 1
ATOM 647 N N . VAL A 1 86 ? 11.347 -5.774 -12.505 1.00 89.81 86 VAL A N 1
ATOM 648 C CA . VAL A 1 86 ? 12.331 -4.786 -12.053 1.00 89.81 86 VAL A CA 1
ATOM 649 C C . VAL A 1 86 ? 11.928 -3.390 -12.520 1.00 89.81 86 VAL A C 1
ATOM 651 O O . VAL A 1 86 ? 11.695 -3.154 -13.712 1.00 89.81 86 VAL A O 1
ATOM 654 N N . MET A 1 87 ? 11.892 -2.454 -11.574 1.00 85.81 87 MET A N 1
ATOM 655 C CA . MET A 1 87 ? 11.597 -1.038 -11.780 1.00 85.81 87 MET A CA 1
ATOM 656 C C . MET A 1 87 ? 12.776 -0.163 -11.345 1.00 85.81 87 MET A C 1
ATOM 658 O O . MET A 1 87 ? 13.698 -0.610 -10.671 1.00 85.81 87 MET A O 1
ATOM 662 N N . ASN A 1 88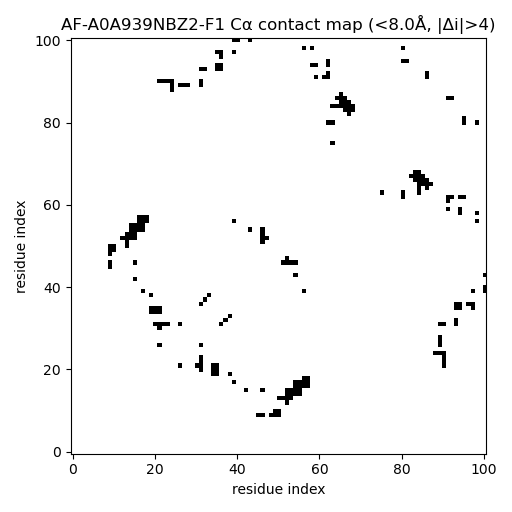 ? 12.748 1.107 -11.747 1.00 83.38 88 ASN A N 1
ATOM 663 C CA . ASN A 1 88 ? 13.694 2.127 -11.292 1.00 83.38 88 ASN A CA 1
ATOM 664 C C . ASN A 1 88 ? 12.916 3.295 -10.664 1.00 83.38 88 ASN A C 1
ATOM 666 O O . ASN A 1 88 ? 12.961 4.423 -11.154 1.00 83.38 88 ASN A O 1
ATOM 670 N N . ASN A 1 89 ? 12.082 2.987 -9.663 1.00 86.94 89 ASN A N 1
ATOM 671 C CA . ASN A 1 89 ? 11.217 3.962 -9.002 1.00 86.94 89 ASN A CA 1
ATOM 672 C C . ASN A 1 89 ? 10.811 3.490 -7.595 1.00 86.94 89 ASN A C 1
ATOM 674 O O . ASN A 1 89 ? 9.819 2.778 -7.444 1.00 86.94 89 ASN A O 1
ATOM 678 N N . VAL A 1 90 ? 11.517 4.004 -6.584 1.00 87.38 90 VAL A N 1
ATOM 679 C CA . VAL A 1 90 ? 11.324 3.742 -5.143 1.00 87.38 90 VAL A CA 1
ATOM 680 C C . VAL A 1 90 ? 9.857 3.795 -4.699 1.00 87.38 90 VAL A C 1
ATOM 682 O O . VAL A 1 90 ? 9.437 3.009 -3.852 1.00 87.38 90 VAL A O 1
ATOM 685 N N . TYR A 1 91 ? 9.048 4.691 -5.277 1.00 89.25 91 TYR A N 1
ATOM 686 C CA . TYR A 1 91 ? 7.616 4.741 -4.980 1.00 89.25 91 TYR A CA 1
ATOM 687 C C . TYR A 1 91 ? 6.923 3.410 -5.307 1.00 89.25 91 TYR A C 1
ATOM 689 O O . TYR A 1 91 ? 6.214 2.880 -4.457 1.00 89.25 91 TYR A O 1
ATOM 697 N N . LEU A 1 92 ? 7.154 2.845 -6.496 1.00 91.12 92 LEU A N 1
ATOM 698 C CA . LEU A 1 92 ? 6.500 1.611 -6.941 1.00 91.12 92 LEU A CA 1
ATOM 699 C C . LEU A 1 92 ? 6.979 0.396 -6.147 1.00 91.12 92 LEU A C 1
ATOM 701 O O . LEU A 1 92 ? 6.147 -0.411 -5.744 1.00 91.12 92 LEU A O 1
ATOM 705 N N . ASP A 1 93 ? 8.273 0.338 -5.825 1.00 90.75 93 ASP A N 1
ATOM 706 C CA . ASP A 1 93 ? 8.845 -0.691 -4.952 1.00 90.75 93 ASP A CA 1
ATOM 707 C C . ASP A 1 93 ? 8.101 -0.714 -3.597 1.00 90.75 93 ASP A C 1
ATOM 709 O O . ASP A 1 93 ? 7.633 -1.755 -3.139 1.00 90.75 93 ASP A O 1
ATOM 713 N N . THR A 1 94 ? 7.868 0.464 -2.998 1.00 92.88 94 THR A N 1
ATOM 714 C CA . THR A 1 94 ? 7.093 0.587 -1.746 1.00 92.88 94 THR A CA 1
ATOM 715 C C . THR A 1 94 ? 5.581 0.387 -1.897 1.00 92.88 94 THR A C 1
ATOM 717 O O . THR A 1 94 ? 4.892 0.281 -0.885 1.00 92.88 94 THR A O 1
ATOM 720 N N . LYS A 1 95 ? 5.042 0.340 -3.122 1.00 94.12 95 LYS A N 1
ATOM 721 C CA . LYS A 1 95 ? 3.635 -0.009 -3.376 1.00 94.12 95 LYS A CA 1
ATOM 722 C C . LYS A 1 95 ? 3.450 -1.515 -3.530 1.00 94.12 95 LYS A C 1
ATOM 724 O O . LYS A 1 95 ? 2.556 -2.046 -2.883 1.00 94.12 95 LYS A O 1
ATOM 729 N N . ILE A 1 96 ? 4.351 -2.187 -4.252 1.00 94.44 96 ILE A N 1
ATOM 730 C CA . ILE A 1 96 ? 4.428 -3.655 -4.291 1.00 94.44 96 ILE A CA 1
ATOM 731 C C . ILE A 1 96 ? 4.607 -4.211 -2.875 1.00 94.44 96 ILE A C 1
ATOM 733 O O . ILE A 1 96 ? 3.907 -5.141 -2.491 1.00 94.44 96 ILE A O 1
ATOM 737 N N . GLU A 1 97 ? 5.506 -3.631 -2.072 1.00 94.44 97 GLU A N 1
ATOM 738 C CA . GLU A 1 97 ? 5.738 -4.117 -0.707 1.00 94.44 97 GLU A CA 1
ATOM 739 C C . GLU A 1 97 ? 4.542 -3.854 0.225 1.00 94.44 97 GLU A C 1
ATOM 741 O O . GLU A 1 97 ? 4.195 -4.712 1.030 1.00 94.44 97 GLU A O 1
ATOM 746 N N . ALA A 1 98 ? 3.850 -2.718 0.080 1.00 95.25 98 ALA A N 1
ATOM 747 C CA . ALA A 1 98 ? 2.658 -2.400 0.872 1.00 95.25 98 ALA A CA 1
ATOM 748 C C . ALA A 1 98 ? 1.448 -3.317 0.580 1.00 95.25 98 ALA A C 1
ATOM 750 O O . ALA A 1 98 ? 0.572 -3.446 1.431 1.00 95.25 98 ALA A O 1
ATOM 751 N N . GLU A 1 99 ? 1.396 -3.965 -0.587 1.00 95.19 99 GLU A N 1
ATOM 752 C CA . GLU A 1 99 ? 0.346 -4.931 -0.957 1.00 95.19 99 GLU A CA 1
ATOM 753 C C . GLU A 1 99 ? 0.601 -6.364 -0.446 1.00 95.19 99 GLU A C 1
ATOM 755 O O . GLU A 1 99 ? -0.247 -7.235 -0.629 1.00 95.19 99 GLU A O 1
ATOM 760 N N . LYS A 1 100 ? 1.733 -6.629 0.224 1.00 93.88 100 LYS A N 1
ATOM 761 C CA . LYS A 1 100 ? 2.081 -7.959 0.772 1.00 93.88 100 LYS A CA 1
ATOM 762 C C . LYS A 1 100 ? 1.546 -8.228 2.195 1.00 93.88 100 LYS A C 1
ATOM 764 O O . LYS A 1 100 ? 1.865 -9.280 2.753 1.00 93.88 100 LYS A O 1
ATOM 769 N N . TYR A 1 101 ? 0.777 -7.304 2.787 1.00 89.19 101 TYR A N 1
ATOM 770 C CA . TYR A 1 101 ? 0.401 -7.276 4.217 1.00 89.19 101 TYR A CA 1
ATOM 771 C C . TYR A 1 101 ? -1.097 -7.503 4.502 1.00 89.19 101 TYR A C 1
ATOM 773 O O . TYR A 1 101 ? -1.387 -8.159 5.536 1.00 89.19 101 TYR A O 1
#

Sequence (101 aa):
MASETYESLSQNIDMIVNAAANVSHFATTDASYGANVGGIEQLIQFAKYNQPKEIHHMSTISIASGKVDDKAQLTFSEHDLDLGQVMNNVYLDTKIEAEKY

Nearest PDB structures (foldseek):
  8v1x-assembly1_A  TM=7.794E-01  e=3.285E-03  Streptomyces coelicolor
  5msr-assembly1_A  TM=7.435E-01  e=1.977E-02  Segniliparus rugosus
  4w4t-assembly1_B  TM=7.665E-01  e=3.844E-02  Stigmatella aurantiaca
  4u7w-assembly1_B  TM=7.703E-01  e=6.121E-02  Stigmatella aurantiaca
  4w4t-assembly1_A  TM=7.626E-01  e=9.122E-02  Stigmatella aurantiaca